Protein AF-A0A2N3G2C2-F1 (afdb_monomer)

Organism: NCBI:txid2013648

Foldseek 3Di:
DVVVVVVLLVLLVVLLVLLLLCLAPDDPDPSSVCSVPDDPHDPLSVQLVVCFQQVHDNQVSCVVVVNCVSPNSVSVCCRNVVNVPHHDPVNDDDDDPPDDDDPVVVVVVVVVVVVVVDDDPVVVVVVVVD

Sequence (130 aa):
SFNEGIARDFDGVRDYIVCHYRMNRRTDTEYWRANASHDQLSDSLKAILTCWFTGQNLEQELARQNIADIYPAMSWHCLLAGYGQFPDVAKLRAPELGIGKADMAAIDDFRSRCALNFRDHAKVLSEMAA

pLDDT: mean 94.35, std 5.15, range [74.75, 98.56]

Secondary structure (DSSP, 8-state):
-HHHHHHHHHHHHHHHHHHHHHT----SSHHHHHHHT-----HHHHHHHHHHHTT--HHHHHHHTT-TTTS-HHHHHHHHHHTT----GGGPPPPPTT-PPP-HHHHHHHHHHHHTTS--HHHHHHHHT-

Mean predicted aligned error: 4.47 Å

Radius of gyration: 19.3 Å; Cα contacts (8 Å, |Δi|>4): 77; chains: 1; bounding box: 54×42×46 Å

Structure (mmCIF, N/CA/C/O backbone):
data_AF-A0A2N3G2C2-F1
#
_entry.id   AF-A0A2N3G2C2-F1
#
loop_
_atom_site.group_PDB
_atom_site.id
_atom_site.type_symbol
_atom_site.label_atom_id
_atom_site.label_alt_id
_atom_site.label_comp_id
_atom_site.label_asym_id
_atom_site.label_entity_id
_atom_site.label_seq_id
_atom_site.pdbx_PDB_ins_code
_atom_site.Cartn_x
_atom_site.Cartn_y
_atom_site.Cartn_z
_atom_site.occupancy
_atom_site.B_iso_or_equiv
_atom_site.auth_seq_id
_atom_site.auth_comp_id
_atom_site.auth_asym_id
_atom_site.auth_atom_id
_atom_site.pdbx_PDB_model_num
ATOM 1 N N . SER A 1 1 ? 6.235 20.467 16.297 1.00 91.62 1 SER A N 1
ATOM 2 C CA . SER A 1 1 ? 7.679 20.798 16.352 1.00 91.62 1 SER A CA 1
ATOM 3 C C . SER A 1 1 ? 8.441 19.987 15.299 1.00 91.62 1 SER A C 1
ATOM 5 O O . SER A 1 1 ? 7.828 19.141 14.659 1.00 91.62 1 SER A O 1
ATOM 7 N N . PHE A 1 2 ? 9.746 20.223 15.083 1.00 95.00 2 PHE A N 1
ATOM 8 C CA . PHE A 1 2 ? 10.545 19.441 14.116 1.00 95.00 2 PHE A CA 1
ATOM 9 C C . PHE A 1 2 ? 10.553 17.937 14.446 1.00 95.00 2 PHE A C 1
ATOM 11 O O . PHE A 1 2 ? 10.248 17.118 13.585 1.00 95.00 2 PHE A O 1
ATOM 18 N N . ASN A 1 3 ? 10.822 17.581 15.708 1.00 96.88 3 ASN A N 1
ATOM 19 C CA . ASN A 1 3 ? 10.889 16.180 16.139 1.00 96.88 3 ASN A CA 1
ATOM 20 C C . ASN A 1 3 ? 9.552 15.448 15.976 1.00 96.88 3 ASN A C 1
ATOM 22 O O . ASN A 1 3 ? 9.543 14.291 15.577 1.00 96.88 3 ASN A O 1
ATOM 26 N N . GLU A 1 4 ? 8.431 16.119 16.252 1.00 95.56 4 GLU A N 1
ATOM 27 C CA . GLU A 1 4 ? 7.094 15.548 16.027 1.00 95.56 4 GLU A CA 1
ATOM 28 C C . GLU A 1 4 ? 6.838 15.255 14.546 1.00 95.56 4 GLU A C 1
ATOM 30 O O . GLU A 1 4 ? 6.278 14.212 14.226 1.00 95.56 4 GLU A O 1
ATOM 35 N N . GLY A 1 5 ? 7.273 16.147 13.647 1.00 94.31 5 GLY A N 1
ATOM 36 C CA . GLY A 1 5 ? 7.157 15.933 12.203 1.00 94.31 5 GLY A CA 1
ATOM 37 C C . GLY A 1 5 ? 7.945 14.706 11.749 1.00 94.31 5 GLY A C 1
ATOM 38 O O . GLY A 1 5 ? 7.384 13.817 11.119 1.00 94.31 5 GLY A O 1
ATOM 39 N N . ILE A 1 6 ? 9.212 14.606 12.163 1.00 96.19 6 ILE A N 1
ATOM 40 C CA . ILE A 1 6 ? 10.056 13.445 11.849 1.00 96.19 6 ILE A CA 1
ATOM 41 C C . ILE A 1 6 ? 9.468 12.152 12.426 1.00 96.19 6 ILE A C 1
ATOM 43 O O . ILE A 1 6 ? 9.408 11.145 11.725 1.00 96.19 6 ILE A O 1
ATOM 47 N N . ALA A 1 7 ? 9.012 12.164 13.682 1.00 96.69 7 ALA A N 1
ATOM 48 C CA . ALA A 1 7 ? 8.404 10.989 14.304 1.00 96.69 7 ALA A CA 1
ATOM 49 C C . ALA A 1 7 ? 7.161 10.520 13.533 1.00 96.69 7 ALA A C 1
ATOM 51 O O . ALA A 1 7 ? 7.045 9.335 13.224 1.00 96.69 7 ALA A O 1
ATOM 52 N N . ARG A 1 8 ? 6.287 11.457 13.144 1.00 95.75 8 ARG A N 1
ATOM 53 C CA . ARG A 1 8 ? 5.106 11.181 12.318 1.00 95.75 8 ARG A CA 1
ATOM 54 C C . ARG A 1 8 ? 5.483 10.543 10.979 1.00 95.75 8 ARG A C 1
ATOM 56 O O . ARG A 1 8 ? 4.850 9.568 10.581 1.00 95.75 8 ARG A O 1
ATOM 63 N N . ASP A 1 9 ? 6.508 11.060 10.303 1.00 96.00 9 ASP A N 1
ATOM 64 C CA . ASP A 1 9 ? 6.956 10.531 9.008 1.00 96.00 9 ASP A CA 1
ATOM 65 C C . ASP A 1 9 ? 7.469 9.094 9.144 1.00 96.00 9 ASP A C 1
ATOM 67 O O . ASP A 1 9 ? 7.082 8.211 8.374 1.00 96.00 9 ASP A O 1
ATOM 71 N N . PHE A 1 10 ? 8.287 8.834 10.168 1.00 97.88 10 PHE A N 1
ATOM 72 C CA . PHE A 1 10 ? 8.772 7.488 10.474 1.00 97.88 10 PHE A CA 1
ATOM 73 C C . PHE A 1 10 ? 7.634 6.522 10.805 1.00 97.88 10 PHE A C 1
ATOM 75 O O . PHE A 1 10 ? 7.637 5.391 10.313 1.00 97.88 10 PHE A O 1
ATOM 82 N N . ASP A 1 11 ? 6.659 6.954 11.604 1.00 97.69 11 ASP A N 1
ATOM 83 C CA . ASP A 1 11 ? 5.492 6.144 11.946 1.00 97.69 11 ASP A CA 1
ATOM 84 C C . ASP A 1 11 ? 4.656 5.813 10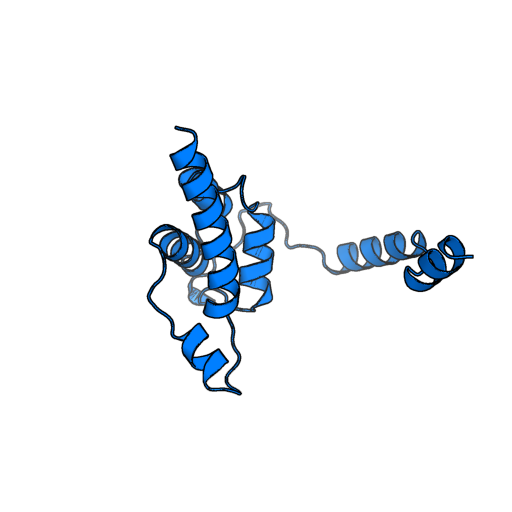.703 1.00 97.69 11 ASP A C 1
ATOM 86 O O . ASP A 1 11 ? 4.296 4.652 10.506 1.00 97.69 11 ASP A O 1
ATOM 90 N N . GLY A 1 12 ? 4.421 6.785 9.816 1.00 97.19 12 GLY A N 1
ATOM 91 C CA . GLY A 1 12 ? 3.699 6.554 8.563 1.00 97.19 12 GLY A CA 1
ATOM 92 C C . GLY A 1 12 ? 4.429 5.594 7.619 1.00 97.19 12 GLY A C 1
ATOM 93 O O . GLY A 1 12 ? 3.803 4.701 7.041 1.00 97.19 12 GLY A O 1
ATOM 94 N N . VAL A 1 13 ? 5.758 5.710 7.505 1.00 98.38 13 VAL A N 1
ATOM 95 C CA . VAL A 1 13 ? 6.576 4.768 6.720 1.00 98.38 13 VAL A CA 1
ATOM 96 C C . VAL A 1 13 ? 6.537 3.365 7.316 1.00 98.38 13 VAL A C 1
ATOM 98 O O . VAL A 1 13 ? 6.325 2.392 6.585 1.00 98.38 13 VAL A O 1
ATOM 101 N N . ARG A 1 14 ? 6.693 3.243 8.639 1.00 98.19 14 ARG A N 1
ATOM 102 C CA . ARG A 1 14 ? 6.582 1.960 9.342 1.00 98.19 14 ARG A CA 1
ATOM 103 C C . ARG A 1 14 ? 5.228 1.320 9.070 1.00 98.19 14 ARG A C 1
ATOM 105 O O . ARG A 1 14 ? 5.186 0.150 8.702 1.00 98.19 14 ARG A O 1
ATOM 112 N N . ASP A 1 15 ? 4.142 2.062 9.241 1.00 98.38 15 ASP A N 1
ATOM 113 C CA . ASP A 1 15 ? 2.788 1.529 9.121 1.00 98.38 15 ASP A CA 1
ATOM 114 C C . ASP A 1 15 ? 2.489 1.071 7.689 1.00 98.38 15 ASP A C 1
ATOM 116 O O . ASP A 1 15 ? 1.907 0.002 7.493 1.00 98.38 15 ASP A O 1
ATOM 120 N N . TYR A 1 16 ? 2.974 1.805 6.682 1.00 98.19 16 TYR A N 1
ATOM 121 C CA . TYR A 1 16 ? 2.884 1.392 5.281 1.00 98.19 16 TYR A CA 1
ATOM 122 C C . TYR A 1 16 ? 3.635 0.077 5.020 1.00 98.19 16 TYR A C 1
ATOM 124 O O . TYR A 1 16 ? 3.089 -0.841 4.401 1.00 98.19 16 TYR A O 1
ATOM 132 N N . ILE A 1 17 ? 4.860 -0.071 5.540 1.00 98.06 17 ILE A N 1
ATOM 133 C CA . ILE A 1 17 ? 5.650 -1.310 5.419 1.00 98.06 17 ILE A CA 1
ATOM 134 C C . ILE A 1 17 ? 4.968 -2.465 6.157 1.00 98.06 17 ILE A C 1
ATOM 136 O O . ILE A 1 17 ? 4.762 -3.528 5.574 1.00 98.06 17 ILE A O 1
ATOM 140 N N . VAL A 1 18 ? 4.578 -2.268 7.418 1.00 98.12 18 VAL A N 1
ATOM 141 C CA . VAL A 1 18 ? 3.908 -3.291 8.236 1.00 98.12 18 VAL A CA 1
ATOM 142 C C . VAL A 1 18 ? 2.624 -3.760 7.562 1.00 98.12 18 VAL A C 1
ATOM 144 O O . VAL A 1 18 ? 2.355 -4.959 7.550 1.00 98.12 18 VAL A O 1
ATOM 147 N N . CYS A 1 19 ? 1.869 -2.859 6.929 1.00 97.75 19 CYS A N 1
ATOM 148 C CA . CYS A 1 19 ? 0.659 -3.217 6.198 1.00 97.75 19 CYS A CA 1
ATOM 149 C C . CYS A 1 19 ? 0.929 -4.231 5.068 1.00 97.75 19 CYS A C 1
ATOM 151 O O . CYS A 1 19 ? 0.161 -5.179 4.921 1.00 97.75 19 CYS A O 1
ATOM 153 N N . HIS A 1 20 ? 2.049 -4.136 4.336 1.00 97.75 20 HIS A N 1
ATOM 154 C CA . HIS A 1 20 ? 2.400 -5.132 3.305 1.00 97.75 20 HIS A CA 1
ATOM 155 C C . HIS A 1 20 ? 2.490 -6.547 3.885 1.00 97.75 20 HIS A C 1
ATOM 157 O O . HIS A 1 20 ? 1.981 -7.509 3.311 1.00 97.75 20 HIS A O 1
ATOM 163 N N . TYR A 1 21 ? 3.110 -6.667 5.055 1.00 97.38 21 TYR A N 1
ATOM 164 C CA . TYR A 1 21 ? 3.231 -7.936 5.758 1.00 97.38 21 TYR A CA 1
ATOM 165 C C . TYR A 1 21 ? 1.907 -8.354 6.388 1.00 97.38 21 TYR A C 1
ATOM 167 O O . TYR A 1 21 ? 1.536 -9.517 6.299 1.00 97.38 21 TYR A O 1
ATOM 175 N N . ARG A 1 22 ? 1.142 -7.429 6.964 1.00 97.12 22 ARG A N 1
ATOM 176 C CA . ARG A 1 22 ? -0.127 -7.756 7.619 1.00 97.12 22 ARG A CA 1
ATOM 177 C C . ARG A 1 22 ? -1.209 -8.223 6.644 1.00 97.12 22 ARG A C 1
ATOM 179 O O . ARG A 1 22 ? -2.044 -9.050 7.013 1.00 97.12 22 ARG A O 1
ATOM 186 N N . MET A 1 23 ? -1.197 -7.698 5.421 1.00 96.00 23 MET A N 1
ATOM 187 C CA . MET A 1 23 ? -2.193 -7.983 4.381 1.00 96.00 23 MET A CA 1
ATOM 188 C C . MET A 1 23 ? -1.835 -9.189 3.511 1.00 96.00 23 MET A C 1
ATOM 190 O O . MET A 1 23 ? -2.635 -9.602 2.668 1.00 96.00 23 MET A O 1
ATOM 194 N N . ASN A 1 24 ? -0.655 -9.777 3.715 1.00 95.62 24 ASN A N 1
ATOM 195 C CA . ASN A 1 24 ? -0.204 -10.923 2.945 1.00 95.62 24 ASN A CA 1
ATOM 196 C C . ASN A 1 24 ? -1.171 -12.123 3.072 1.00 95.62 24 ASN A C 1
ATOM 198 O O . ASN A 1 24 ? -1.835 -12.316 4.090 1.00 95.62 24 ASN A O 1
ATOM 202 N N . ARG A 1 25 ? -1.226 -12.955 2.025 1.00 94.75 25 ARG A N 1
ATOM 203 C CA . ARG A 1 25 ? -2.052 -14.180 1.967 1.00 94.75 25 ARG A CA 1
ATOM 204 C C . ARG A 1 25 ? -1.222 -15.463 1.903 1.00 94.75 25 ARG A C 1
ATOM 206 O O . ARG A 1 25 ? -1.740 -16.528 1.574 1.00 94.75 25 ARG A O 1
ATOM 213 N N . ARG A 1 26 ? 0.080 -15.355 2.153 1.00 96.19 26 ARG A N 1
ATOM 214 C CA . ARG A 1 26 ? 1.027 -16.458 2.056 1.00 96.19 26 ARG A CA 1
ATOM 215 C C . ARG A 1 26 ? 0.912 -17.357 3.280 1.00 96.19 26 ARG A C 1
ATOM 217 O O . ARG A 1 26 ? 0.880 -16.895 4.416 1.00 96.19 26 ARG A O 1
ATOM 224 N N . THR A 1 27 ? 0.874 -18.661 3.039 1.00 96.75 27 THR A N 1
ATOM 225 C CA . THR A 1 27 ? 0.753 -19.685 4.087 1.00 96.75 27 THR A CA 1
ATOM 226 C C . THR A 1 27 ? 1.911 -20.677 4.075 1.00 96.75 27 THR A C 1
ATOM 228 O O . THR A 1 27 ? 1.905 -21.623 4.859 1.00 96.75 27 THR A O 1
ATOM 231 N N . ASP A 1 28 ? 2.912 -20.465 3.221 1.00 98.12 28 ASP A N 1
ATOM 232 C CA . ASP A 1 28 ? 3.984 -21.415 2.918 1.00 98.12 28 ASP A CA 1
ATOM 233 C C . ASP A 1 28 ? 5.049 -21.525 4.018 1.00 98.12 28 ASP A C 1
ATOM 235 O O . ASP A 1 28 ? 5.590 -22.607 4.235 1.00 98.12 28 ASP A O 1
ATOM 239 N N . THR A 1 29 ? 5.311 -20.455 4.772 1.00 98.56 29 THR A N 1
ATOM 240 C CA . THR A 1 29 ? 6.279 -20.472 5.880 1.00 98.56 29 THR A CA 1
ATOM 241 C C . THR A 1 29 ? 5.691 -19.901 7.162 1.00 98.56 29 THR A C 1
ATOM 243 O O . THR A 1 29 ? 4.709 -19.156 7.149 1.00 98.56 29 THR A O 1
ATOM 246 N N . GLU A 1 30 ? 6.310 -20.241 8.292 1.00 98.44 30 GLU A N 1
ATOM 247 C CA . GLU A 1 30 ? 5.960 -19.665 9.592 1.00 98.44 30 GLU A CA 1
ATOM 248 C C . GLU A 1 30 ? 6.110 -18.142 9.600 1.00 98.44 30 GLU A C 1
ATOM 250 O O . GLU A 1 30 ? 5.226 -17.453 10.093 1.00 98.44 30 GLU A O 1
ATOM 255 N N . TYR A 1 31 ? 7.161 -17.619 8.964 1.00 98.12 31 TYR A N 1
ATOM 256 C CA . TYR A 1 31 ? 7.394 -16.182 8.831 1.00 98.12 31 TYR A CA 1
ATOM 257 C C . TYR A 1 31 ? 6.191 -15.439 8.228 1.00 98.12 31 TYR A C 1
ATOM 259 O O . TYR A 1 31 ? 5.749 -14.425 8.768 1.00 98.12 31 TYR A O 1
ATOM 267 N N . TRP A 1 32 ? 5.627 -15.939 7.124 1.00 9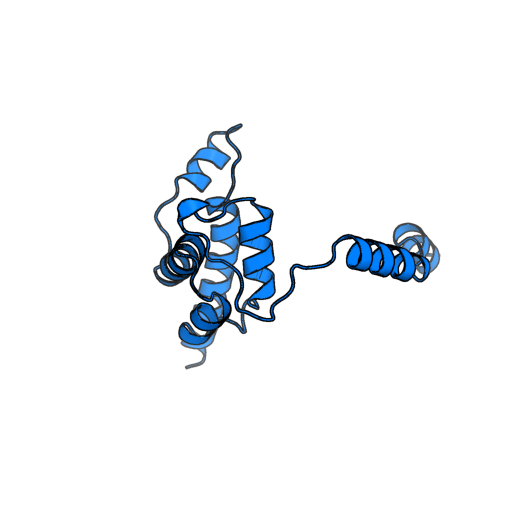8.06 32 TRP A N 1
ATOM 268 C CA . TRP A 1 32 ? 4.489 -15.282 6.472 1.00 98.06 32 TRP A CA 1
ATOM 269 C C . TRP A 1 32 ? 3.204 -15.386 7.286 1.00 98.06 32 TRP A C 1
ATOM 271 O O . TRP A 1 32 ? 2.471 -14.401 7.401 1.00 98.06 32 TRP A O 1
ATOM 281 N N . ARG A 1 33 ? 2.96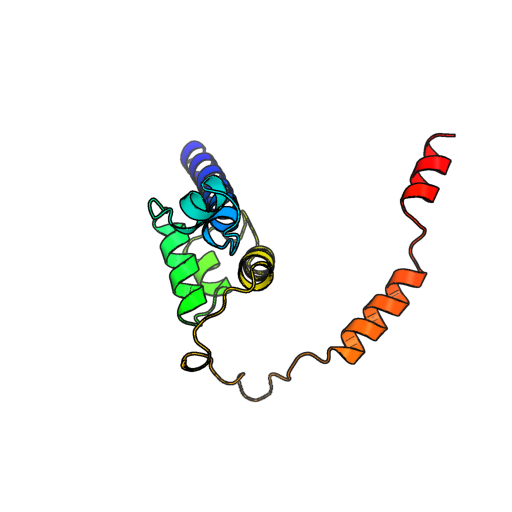9 -16.548 7.907 1.00 97.94 33 ARG A N 1
ATOM 282 C CA . ARG A 1 33 ? 1.814 -16.760 8.786 1.00 97.94 33 ARG A CA 1
ATOM 283 C C . ARG A 1 33 ? 1.873 -15.856 10.016 1.00 97.94 33 ARG A C 1
ATOM 285 O O . ARG A 1 33 ? 0.877 -15.207 10.314 1.00 97.94 33 ARG A O 1
ATOM 292 N N . ALA A 1 34 ? 3.034 -15.753 10.664 1.00 98.12 34 ALA A N 1
ATOM 293 C CA . ALA A 1 34 ? 3.241 -14.896 11.830 1.00 98.12 34 ALA A CA 1
ATOM 294 C C . ALA A 1 34 ? 3.012 -13.412 11.505 1.00 98.12 34 ALA A C 1
ATOM 296 O O . ALA A 1 34 ? 2.362 -12.705 12.269 1.00 98.12 34 ALA A O 1
ATOM 297 N N . ASN A 1 35 ? 3.485 -12.952 10.342 1.00 97.75 35 ASN A N 1
ATOM 298 C CA . ASN A 1 35 ? 3.240 -11.591 9.864 1.00 97.75 35 ASN A CA 1
ATOM 299 C C . ASN A 1 35 ? 1.757 -11.320 9.558 1.00 97.75 35 ASN A C 1
ATOM 301 O O . ASN A 1 35 ? 1.244 -10.253 9.893 1.00 97.75 35 ASN A O 1
ATOM 305 N N . ALA A 1 36 ? 1.051 -12.284 8.954 1.00 96.00 36 ALA A N 1
ATOM 306 C CA . ALA A 1 36 ? -0.379 -12.158 8.670 1.00 96.00 36 ALA A CA 1
ATOM 307 C C . ALA A 1 36 ? -1.229 -12.124 9.954 1.00 96.00 36 ALA A C 1
ATOM 309 O O . ALA A 1 36 ? -2.253 -11.443 9.991 1.00 96.00 36 ALA A O 1
ATOM 310 N N . SER A 1 37 ? -0.806 -12.830 11.008 1.00 95.94 37 SER A N 1
ATOM 311 C CA . SER A 1 37 ? -1.467 -12.852 12.321 1.00 95.94 37 SER A CA 1
ATOM 312 C C . SER A 1 37 ? -0.933 -11.803 13.303 1.00 95.94 37 SER A C 1
ATOM 314 O O . SER A 1 37 ? -1.231 -11.875 14.492 1.00 95.94 37 SER A O 1
ATOM 316 N N . HIS A 1 38 ? -0.087 -10.872 12.858 1.00 92.62 38 HIS A N 1
ATOM 317 C CA . HIS A 1 38 ? 0.502 -9.878 13.744 1.00 92.62 38 HIS A CA 1
ATOM 318 C C . HIS A 1 38 ? -0.522 -8.789 14.103 1.00 92.62 38 HIS A C 1
ATOM 320 O O . HIS A 1 38 ? -0.966 -8.039 13.236 1.00 92.62 38 HIS A O 1
ATOM 326 N N . ASP A 1 39 ? -0.863 -8.671 15.388 1.00 92.19 39 ASP A N 1
ATOM 327 C CA . ASP A 1 39 ? -1.898 -7.736 15.855 1.00 92.19 39 ASP A CA 1
ATOM 328 C C . ASP A 1 39 ? -1.359 -6.511 16.621 1.00 92.19 39 ASP A C 1
ATOM 330 O O . ASP A 1 39 ? -2.139 -5.637 17.007 1.00 92.19 39 ASP A O 1
ATOM 334 N N . GLN A 1 40 ? -0.036 -6.377 16.801 1.00 95.62 40 GLN A N 1
ATOM 335 C CA . GLN A 1 40 ? 0.561 -5.157 17.369 1.00 95.62 40 GLN A CA 1
ATOM 336 C C . GLN A 1 40 ? 0.686 -4.081 16.284 1.00 95.62 40 GLN A C 1
ATOM 338 O O . GLN A 1 40 ? 1.763 -3.755 15.789 1.00 95.62 40 GLN A O 1
ATOM 343 N N . LEU A 1 41 ? -0.467 -3.559 15.879 1.00 97.44 41 LEU A N 1
ATOM 344 C CA . LEU A 1 41 ? -0.584 -2.484 14.903 1.00 97.44 41 LEU A CA 1
ATOM 345 C C . LEU A 1 41 ? -0.735 -1.141 15.625 1.00 97.44 41 LEU A C 1
ATOM 347 O O . LEU A 1 41 ? -1.328 -1.071 16.709 1.00 97.44 41 LEU A O 1
ATOM 351 N N . SER A 1 42 ? -0.245 -0.070 15.003 1.00 98.00 42 SER A N 1
ATOM 352 C CA . SER A 1 42 ? -0.535 1.293 15.450 1.00 98.00 42 SER A CA 1
ATOM 353 C C . SER A 1 42 ? -2.037 1.582 15.343 1.00 98.00 42 SER A C 1
ATOM 355 O O . SER A 1 42 ? -2.761 0.960 14.557 1.00 98.00 42 SER A O 1
ATOM 357 N N . ASP A 1 43 ? -2.526 2.556 16.105 1.00 98.12 43 ASP A N 1
ATOM 358 C CA . ASP A 1 43 ? -3.936 2.949 16.012 1.00 98.12 43 ASP A CA 1
ATOM 359 C C . ASP A 1 43 ? -4.259 3.626 14.672 1.00 98.12 43 ASP A C 1
ATOM 361 O O . ASP A 1 43 ? -5.357 3.447 14.143 1.00 98.12 43 ASP A O 1
ATOM 365 N N . SER A 1 44 ? -3.277 4.311 14.074 1.00 98.06 44 SER A N 1
ATOM 366 C CA . SER A 1 44 ? -3.358 4.845 12.708 1.00 98.06 44 SER A CA 1
ATOM 367 C C . SER A 1 44 ? -3.625 3.731 11.691 1.00 98.06 44 SER A C 1
ATOM 369 O O . SER A 1 44 ? -4.621 3.781 10.961 1.00 98.06 44 SER A O 1
ATOM 371 N N . LEU A 1 45 ? -2.808 2.671 11.696 1.00 98.12 45 LEU A N 1
ATOM 372 C CA . LEU A 1 45 ? -2.956 1.550 10.772 1.00 98.12 45 LEU A CA 1
ATOM 373 C C . LEU A 1 45 ? -4.256 0.776 11.016 1.00 98.12 45 LEU A C 1
ATOM 375 O O . LEU A 1 45 ? -4.943 0.417 10.060 1.00 98.12 45 LEU A O 1
ATOM 379 N N . LYS A 1 46 ? -4.651 0.559 12.278 1.00 98.19 46 LYS A N 1
ATOM 380 C CA . LYS A 1 46 ? -5.956 -0.049 12.599 1.00 98.19 46 LYS A CA 1
ATOM 381 C C . LYS A 1 46 ? -7.112 0.761 12.014 1.00 98.19 46 LYS A C 1
ATOM 383 O O . LYS A 1 46 ? -8.049 0.167 11.479 1.00 98.19 46 LYS A O 1
ATOM 388 N N . ALA A 1 47 ? -7.057 2.090 12.094 1.00 98.31 47 ALA A N 1
ATOM 389 C CA . ALA A 1 47 ? -8.087 2.963 11.539 1.00 98.31 47 ALA A CA 1
ATOM 390 C C . ALA A 1 47 ? -8.126 2.904 10.002 1.00 98.31 47 ALA A C 1
ATOM 392 O O . ALA A 1 47 ? -9.209 2.769 9.436 1.00 98.31 47 ALA A O 1
ATOM 393 N N . ILE A 1 48 ? -6.966 2.877 9.332 1.00 97.81 48 ILE A N 1
ATOM 394 C CA . ILE A 1 48 ? -6.865 2.684 7.872 1.00 97.81 48 ILE A CA 1
ATOM 395 C C . ILE A 1 48 ? -7.490 1.349 7.448 1.00 97.81 48 ILE A C 1
ATOM 397 O O . ILE A 1 48 ? -8.328 1.306 6.546 1.00 97.81 48 ILE A O 1
ATOM 401 N N . LEU A 1 49 ? -7.122 0.253 8.119 1.00 96.62 49 LEU A N 1
ATOM 402 C CA . LEU A 1 49 ? -7.662 -1.076 7.825 1.00 96.62 49 LEU A CA 1
ATOM 403 C C . LEU A 1 49 ? -9.168 -1.141 8.097 1.00 96.62 49 LEU A C 1
ATOM 405 O O . LEU A 1 49 ? -9.915 -1.716 7.309 1.00 96.62 49 LEU A O 1
ATOM 409 N N . THR A 1 50 ? -9.631 -0.516 9.180 1.00 96.12 50 THR A N 1
ATOM 410 C CA . THR A 1 50 ? -11.062 -0.426 9.500 1.00 96.12 50 THR A CA 1
ATOM 411 C C . THR A 1 50 ? -11.815 0.337 8.416 1.00 96.12 50 THR A C 1
ATOM 413 O O . THR A 1 50 ? -12.830 -0.156 7.926 1.00 96.12 50 THR A O 1
ATOM 416 N N . CYS A 1 51 ? -11.305 1.497 7.996 1.00 95.75 51 CYS A N 1
ATOM 417 C CA . CYS A 1 51 ? -11.864 2.294 6.907 1.00 95.75 51 CYS A CA 1
ATOM 418 C C . CYS A 1 51 ? -12.005 1.452 5.629 1.00 95.75 51 CYS A C 1
ATOM 420 O O . CYS A 1 51 ? -13.099 1.350 5.070 1.00 95.75 51 CYS A O 1
ATOM 422 N N . TRP A 1 52 ? -10.934 0.752 5.240 1.00 95.31 52 TRP A N 1
ATOM 423 C CA . TRP A 1 52 ? -10.933 -0.137 4.081 1.00 95.31 52 TRP A CA 1
ATOM 424 C C . TRP A 1 52 ? -11.986 -1.242 4.191 1.00 95.31 52 TRP A C 1
ATOM 426 O O . TRP A 1 52 ? -12.874 -1.330 3.347 1.00 95.31 52 TRP A O 1
ATOM 436 N N . PHE A 1 53 ? -11.944 -2.053 5.254 1.00 93.62 53 PHE A N 1
ATOM 437 C CA . PHE A 1 53 ? -12.818 -3.222 5.417 1.00 93.62 53 PHE A CA 1
ATOM 438 C C . PHE A 1 53 ? -14.287 -2.880 5.707 1.00 93.62 53 PHE A C 1
ATOM 440 O O . PHE A 1 53 ? -15.155 -3.752 5.603 1.00 93.62 53 PHE A O 1
ATOM 447 N N . THR A 1 54 ? -14.585 -1.625 6.049 1.00 92.06 54 THR A N 1
ATOM 448 C CA . THR A 1 54 ? -15.957 -1.112 6.201 1.00 92.06 54 THR A CA 1
ATOM 449 C C . THR A 1 54 ? -16.457 -0.345 4.974 1.00 92.06 54 THR A C 1
ATOM 451 O O . THR A 1 54 ? -17.598 0.118 4.976 1.00 92.06 54 THR A O 1
ATOM 454 N N . GLY A 1 55 ? -15.649 -0.252 3.910 1.00 90.06 55 GLY A N 1
ATOM 455 C CA . GLY A 1 55 ? -16.018 0.420 2.662 1.00 90.06 55 GLY A CA 1
ATOM 456 C C . GLY A 1 55 ? -16.183 1.934 2.815 1.00 90.06 55 GLY A C 1
ATOM 457 O O . GLY A 1 55 ? -17.004 2.535 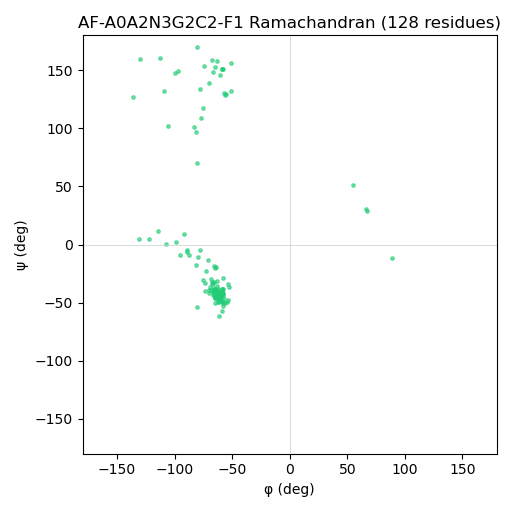2.120 1.00 90.06 55 GLY A O 1
ATOM 458 N N . GLN A 1 56 ? -15.467 2.543 3.762 1.00 91.44 56 GLN A N 1
ATOM 459 C CA . GLN A 1 56 ? -15.424 3.992 3.942 1.00 91.44 56 GLN A CA 1
ATOM 460 C C . GLN A 1 56 ? -14.445 4.645 2.951 1.00 91.44 56 GLN A C 1
ATOM 462 O O . GLN A 1 56 ? -13.691 3.972 2.248 1.00 91.44 56 GLN A O 1
ATOM 467 N N . ASN A 1 57 ? -14.471 5.978 2.873 1.00 92.94 57 ASN A N 1
ATOM 468 C CA . ASN A 1 57 ? -13.598 6.729 1.979 1.00 92.94 57 ASN A CA 1
ATOM 469 C C . ASN A 1 57 ? -12.171 6.807 2.553 1.00 92.94 57 ASN A C 1
ATOM 471 O O . ASN A 1 57 ? -11.913 7.524 3.521 1.00 92.94 57 ASN A O 1
ATOM 475 N N . LEU A 1 58 ? -11.246 6.087 1.917 1.00 95.12 58 LEU A N 1
ATOM 476 C CA . LEU A 1 58 ? -9.852 6.006 2.348 1.00 95.12 58 LEU A CA 1
ATOM 477 C C . LEU A 1 58 ? -9.093 7.332 2.192 1.00 95.12 58 LEU A C 1
ATOM 479 O O . LEU A 1 58 ? -8.252 7.654 3.023 1.00 95.12 58 LEU A O 1
AT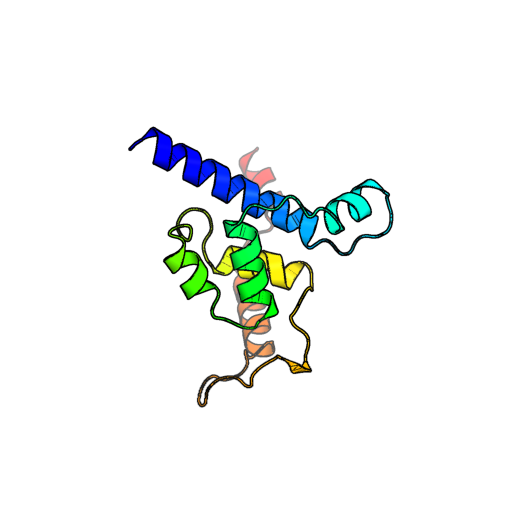OM 483 N N . GLU A 1 59 ? -9.397 8.125 1.164 1.00 96.38 59 GLU A N 1
ATOM 484 C CA . GLU A 1 59 ? -8.779 9.443 0.971 1.00 96.38 59 GLU A CA 1
ATOM 485 C C . GLU A 1 59 ? -9.152 10.400 2.110 1.00 96.38 59 GLU A C 1
ATOM 487 O O . GLU A 1 59 ? -8.282 11.061 2.678 1.00 96.38 59 GLU A O 1
ATOM 492 N N . GLN A 1 60 ? -10.427 10.400 2.511 1.00 97.31 60 GLN A N 1
ATOM 493 C CA . GLN A 1 60 ? -10.897 11.169 3.664 1.00 97.31 60 GLN A CA 1
ATOM 494 C C . GLN A 1 60 ? -10.237 10.707 4.965 1.00 97.31 60 GLN A C 1
ATOM 496 O O . GLN A 1 60 ? -9.876 11.547 5.786 1.00 97.31 60 GLN A O 1
ATOM 501 N N . GLU A 1 61 ? -10.044 9.401 5.156 1.00 98.12 61 GLU A N 1
ATOM 502 C CA . GLU A 1 61 ? -9.399 8.878 6.363 1.00 98.12 61 GLU A CA 1
ATOM 503 C C . GLU A 1 61 ? -7.918 9.272 6.451 1.00 98.12 61 GLU A C 1
ATOM 505 O O . GLU A 1 61 ? -7.461 9.726 7.500 1.00 98.12 61 GLU A O 1
ATOM 510 N N . LEU A 1 62 ? -7.169 9.180 5.350 1.00 97.75 62 LEU A N 1
ATOM 511 C CA . LEU A 1 62 ? -5.761 9.597 5.312 1.00 97.75 62 LEU A CA 1
ATOM 512 C C . LEU A 1 62 ? -5.604 11.111 5.517 1.00 97.75 62 LEU A C 1
ATOM 514 O O . LEU A 1 62 ? -4.677 11.549 6.204 1.00 97.75 62 LEU A O 1
ATOM 518 N N . ALA A 1 63 ? -6.521 11.908 4.961 1.00 97.12 63 ALA A N 1
ATOM 519 C CA . ALA A 1 63 ? -6.570 13.350 5.189 1.00 97.12 63 ALA A CA 1
ATOM 520 C C . ALA A 1 63 ? -6.909 13.679 6.652 1.00 97.12 63 ALA A C 1
ATOM 522 O O . ALA A 1 63 ? -6.246 14.517 7.261 1.00 97.12 63 ALA A O 1
ATOM 523 N N . ARG A 1 64 ? -7.881 12.976 7.252 1.00 97.94 64 ARG A N 1
ATOM 524 C CA . ARG A 1 64 ? -8.262 13.124 8.668 1.00 97.94 64 ARG A CA 1
ATOM 525 C C . ARG A 1 64 ? -7.090 12.844 9.607 1.00 97.94 64 ARG A C 1
ATOM 527 O O . ARG A 1 64 ? -6.952 13.509 10.629 1.00 97.94 64 ARG A O 1
ATOM 534 N N . GLN A 1 65 ? -6.262 11.859 9.270 1.00 97.19 65 GLN A N 1
ATOM 535 C CA . GLN A 1 65 ? -5.059 11.515 10.025 1.00 97.19 65 GLN A CA 1
ATOM 536 C C . GLN A 1 65 ? -3.864 12.440 9.738 1.00 97.19 65 GLN A C 1
ATOM 538 O O . GLN A 1 65 ? -2.880 12.389 10.470 1.00 97.19 65 GLN A O 1
ATOM 543 N N . ASN A 1 66 ? -3.945 13.292 8.710 1.00 95.62 66 ASN A N 1
ATOM 544 C CA . ASN A 1 66 ? -2.848 14.134 8.235 1.00 95.62 66 ASN A CA 1
ATOM 545 C C . ASN A 1 66 ? -1.579 13.321 7.903 1.00 95.62 66 ASN A C 1
ATOM 547 O O . ASN A 1 66 ? -0.494 13.615 8.404 1.00 95.62 66 ASN A O 1
ATOM 551 N N . ILE A 1 67 ? -1.737 12.263 7.098 1.00 96.25 67 ILE A N 1
ATOM 552 C CA . ILE A 1 67 ? -0.637 11.373 6.655 1.00 96.25 67 ILE A CA 1
ATOM 553 C C . ILE A 1 67 ? -0.620 11.123 5.139 1.00 96.25 67 ILE A C 1
ATOM 555 O O . ILE A 1 67 ? 0.178 10.327 4.643 1.00 96.25 67 ILE A O 1
ATOM 559 N N . ALA A 1 68 ? -1.506 11.785 4.389 1.00 94.94 68 ALA A N 1
ATOM 560 C CA . ALA A 1 68 ? -1.611 11.631 2.936 1.00 94.94 68 ALA A CA 1
ATOM 561 C C . ALA A 1 68 ? -0.368 12.140 2.175 1.00 94.94 68 ALA A C 1
ATOM 563 O O . ALA A 1 68 ? -0.154 11.767 1.024 1.00 94.94 68 ALA A O 1
ATOM 564 N N . ASP A 1 69 ? 0.451 12.975 2.811 1.00 94.50 69 ASP A N 1
ATOM 565 C CA . ASP A 1 69 ? 1.721 13.492 2.298 1.00 94.50 69 ASP A CA 1
ATOM 566 C C . ASP A 1 69 ? 2.893 12.507 2.463 1.00 94.50 69 ASP A C 1
ATOM 568 O O . ASP A 1 69 ? 3.895 12.646 1.766 1.00 94.50 69 ASP A O 1
ATOM 572 N N . ILE A 1 70 ? 2.761 11.492 3.327 1.00 96.56 70 ILE A N 1
ATOM 573 C CA . ILE A 1 70 ? 3.765 10.427 3.487 1.00 96.56 70 ILE A CA 1
ATOM 574 C C . ILE A 1 70 ? 3.593 9.386 2.374 1.00 96.56 70 ILE A C 1
ATOM 576 O O . ILE A 1 70 ? 4.526 9.095 1.627 1.00 96.56 70 ILE A O 1
ATOM 580 N N . TYR A 1 71 ? 2.371 8.861 2.232 1.00 97.25 71 TYR A N 1
ATOM 581 C CA . TYR A 1 71 ? 1.959 8.055 1.084 1.00 97.25 71 TYR A CA 1
ATOM 582 C C . TYR A 1 71 ? 0.569 8.491 0.615 1.00 97.25 71 TYR A C 1
ATOM 584 O O . TYR A 1 71 ? -0.373 8.482 1.415 1.00 97.25 71 TYR A O 1
ATOM 592 N N . PRO A 1 72 ? 0.401 8.806 -0.682 1.00 96.25 72 PRO A N 1
ATOM 593 C CA . PRO A 1 72 ? -0.882 9.245 -1.205 1.00 96.25 72 PRO A CA 1
ATOM 594 C C . PRO A 1 72 ? -1.910 8.111 -1.166 1.00 96.25 72 PRO A C 1
ATOM 596 O O . PRO A 1 72 ? -1.566 6.925 -1.179 1.00 96.25 72 PRO A O 1
ATOM 599 N N . ALA A 1 73 ? -3.195 8.472 -1.201 1.00 96.12 73 ALA A N 1
ATOM 600 C CA . ALA A 1 73 ? -4.295 7.509 -1.166 1.00 96.12 73 ALA A CA 1
ATOM 601 C C . ALA A 1 73 ? -4.173 6.419 -2.241 1.00 96.12 73 ALA A C 1
ATOM 603 O O . ALA A 1 73 ? -4.468 5.256 -1.973 1.00 96.12 73 ALA A O 1
ATOM 604 N N . MET A 1 74 ? -3.689 6.762 -3.439 1.00 96.38 74 MET A N 1
ATOM 605 C CA . MET A 1 74 ? -3.470 5.795 -4.519 1.00 96.38 74 MET A CA 1
ATOM 606 C C . MET A 1 74 ? -2.498 4.674 -4.120 1.00 96.38 74 MET A C 1
ATOM 608 O O . MET A 1 74 ? -2.761 3.514 -4.421 1.00 96.38 74 MET A O 1
ATOM 612 N N . SER A 1 75 ? -1.425 4.985 -3.389 1.00 97.31 75 SER A N 1
ATOM 613 C CA . SER A 1 75 ? -0.459 3.986 -2.915 1.00 97.31 75 SER A CA 1
ATOM 614 C C . SER A 1 75 ? -1.106 2.990 -1.952 1.00 97.31 75 SER A C 1
ATOM 616 O O . SER A 1 75 ? -0.914 1.782 -2.085 1.00 97.31 75 SER A O 1
ATOM 618 N N . TRP A 1 76 ? -1.949 3.473 -1.035 1.00 97.56 76 TRP A N 1
ATOM 619 C CA . TRP A 1 76 ? -2.708 2.607 -0.132 1.00 97.56 76 TRP A CA 1
ATOM 620 C C . TRP A 1 76 ? -3.740 1.742 -0.864 1.00 97.56 76 TRP A C 1
ATOM 622 O O . TRP A 1 76 ? -3.863 0.561 -0.545 1.00 97.56 76 TRP A O 1
ATOM 632 N N . HIS A 1 77 ? -4.430 2.280 -1.879 1.00 95.81 77 HIS A N 1
ATOM 633 C CA . HIS A 1 77 ? -5.315 1.477 -2.732 1.00 95.81 77 HIS A CA 1
ATOM 634 C C . HIS A 1 77 ? -4.535 0.373 -3.454 1.00 95.81 77 HIS A C 1
ATOM 636 O O . HIS A 1 77 ? -4.958 -0.780 -3.420 1.00 95.81 77 HIS A O 1
ATOM 642 N N . CYS A 1 78 ? -3.381 0.693 -4.054 1.00 96.56 78 CYS A N 1
ATOM 643 C CA . CYS A 1 78 ? -2.514 -0.288 -4.709 1.00 96.56 78 CYS A CA 1
ATOM 644 C C . CYS A 1 78 ? -2.053 -1.388 -3.747 1.00 96.56 78 CYS A C 1
ATOM 646 O O . CYS A 1 78 ? -2.077 -2.558 -4.117 1.00 96.56 78 CYS A O 1
ATOM 648 N N . LEU A 1 79 ? -1.672 -1.037 -2.515 1.00 97.00 79 LEU A N 1
ATOM 649 C CA . LEU A 1 79 ? -1.300 -2.002 -1.480 1.00 97.00 79 LEU A CA 1
ATOM 650 C C . LEU A 1 79 ? -2.486 -2.918 -1.152 1.00 97.00 79 LEU A C 1
ATOM 652 O O . LEU A 1 79 ? -2.410 -4.130 -1.344 1.00 97.00 79 LEU A O 1
ATOM 656 N N . LEU A 1 80 ? -3.594 -2.349 -0.675 1.00 96.06 80 LEU A N 1
ATOM 657 C CA . LEU A 1 80 ? -4.719 -3.117 -0.134 1.00 96.06 80 LEU A CA 1
ATOM 658 C C . LEU A 1 80 ? -5.396 -3.975 -1.214 1.00 96.06 80 LEU A C 1
ATOM 660 O O . LEU A 1 80 ? -5.616 -5.173 -1.012 1.00 96.06 80 LEU A O 1
ATOM 664 N N . ALA A 1 81 ? -5.655 -3.389 -2.387 1.00 94.88 81 ALA A N 1
ATOM 665 C CA . ALA A 1 81 ? -6.213 -4.105 -3.528 1.00 94.88 81 ALA A CA 1
ATOM 666 C C . ALA A 1 81 ? -5.211 -5.100 -4.133 1.00 94.88 81 ALA A C 1
ATOM 668 O O . ALA A 1 81 ? -5.608 -6.192 -4.539 1.00 94.88 81 ALA A O 1
ATOM 669 N N . GLY A 1 82 ? -3.918 -4.760 -4.162 1.00 95.69 82 GLY A N 1
ATOM 670 C CA . GLY A 1 82 ? -2.860 -5.597 -4.736 1.00 95.69 82 GLY A CA 1
ATOM 671 C C . GLY A 1 82 ? -2.642 -6.909 -3.984 1.00 95.69 82 GLY A C 1
ATOM 672 O O . GLY A 1 82 ? -2.365 -7.932 -4.606 1.00 95.69 82 GLY A O 1
ATOM 673 N N . TYR A 1 83 ? -2.855 -6.923 -2.665 1.00 94.75 83 TYR A N 1
ATOM 674 C CA . TYR A 1 83 ? -2.873 -8.162 -1.876 1.00 94.75 83 TYR A CA 1
ATOM 675 C C . TYR A 1 83 ? -4.182 -8.960 -2.006 1.00 94.75 83 TYR A C 1
ATOM 677 O O . TYR A 1 83 ? -4.292 -10.072 -1.480 1.00 94.75 83 TYR A O 1
ATOM 685 N N . GLY A 1 84 ? -5.180 -8.426 -2.717 1.00 90.94 84 GLY A N 1
ATOM 686 C CA . GLY A 1 84 ? -6.452 -9.096 -2.972 1.00 90.94 84 GLY A CA 1
ATOM 687 C C . GLY A 1 84 ? -7.292 -9.298 -1.713 1.00 90.94 84 GLY A C 1
ATOM 688 O O . GLY A 1 84 ? -8.004 -10.300 -1.616 1.00 90.94 84 GLY A O 1
ATOM 689 N 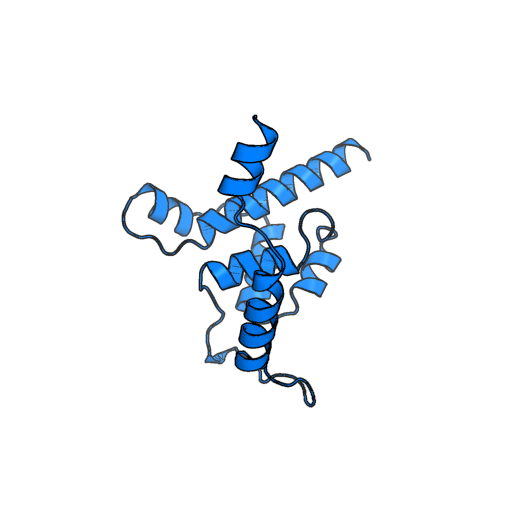N . GLN A 1 85 ? -7.164 -8.394 -0.741 1.00 85.81 85 GLN A N 1
ATOM 690 C CA . GLN A 1 85 ? -7.928 -8.400 0.502 1.00 85.81 85 GLN A CA 1
ATOM 691 C C . GLN A 1 85 ? -8.975 -7.293 0.438 1.00 85.81 85 GLN A C 1
ATOM 693 O O . GLN A 1 85 ? -8.664 -6.118 0.615 1.00 85.81 85 GLN A O 1
ATOM 698 N N . PHE A 1 86 ? -10.220 -7.668 0.177 1.00 90.94 86 PHE A N 1
ATOM 699 C CA . PHE A 1 86 ? -11.340 -6.740 0.051 1.00 90.94 86 PHE A CA 1
ATOM 700 C C . PHE A 1 86 ? -12.341 -6.937 1.195 1.00 90.94 86 PHE A C 1
ATOM 702 O O . PHE A 1 86 ? -12.344 -7.998 1.828 1.00 90.94 86 PHE A O 1
ATOM 709 N N . PRO A 1 87 ? -13.201 -5.938 1.469 1.00 87.00 87 PRO A N 1
ATOM 710 C CA . PRO A 1 87 ? -14.382 -6.141 2.297 1.00 87.00 87 PRO A CA 1
ATOM 711 C C . PRO A 1 87 ? -15.206 -7.334 1.817 1.00 87.00 87 PRO A C 1
ATOM 713 O O . PRO A 1 87 ? -15.186 -7.692 0.638 1.00 87.00 87 PRO A O 1
ATOM 716 N N . ASP A 1 88 ? -15.990 -7.898 2.733 1.00 85.62 88 ASP A N 1
ATOM 717 C CA . ASP A 1 88 ? -17.043 -8.844 2.372 1.00 85.62 88 ASP A CA 1
ATOM 718 C C . ASP A 1 88 ? -17.919 -8.242 1.261 1.00 85.62 88 ASP A C 1
ATOM 720 O O . ASP A 1 88 ? -18.353 -7.091 1.361 1.00 85.62 88 ASP A O 1
ATOM 724 N N . VAL A 1 89 ? -18.185 -9.027 0.215 1.00 85.38 89 VAL A N 1
ATOM 725 C CA . VAL A 1 89 ? -19.019 -8.630 -0.925 1.00 85.38 89 VAL A CA 1
ATOM 726 C C . VAL A 1 89 ? -20.389 -8.130 -0.459 1.00 85.38 89 VAL A C 1
ATOM 728 O O . VAL A 1 89 ? -20.913 -7.179 -1.032 1.00 85.38 89 VAL A O 1
ATOM 731 N N . ALA A 1 90 ? -20.934 -8.692 0.624 1.00 86.19 90 ALA A N 1
ATOM 732 C CA . ALA A 1 90 ? -22.200 -8.259 1.213 1.00 86.19 90 ALA A CA 1
ATOM 733 C C . ALA A 1 90 ? -22.161 -6.832 1.796 1.00 86.19 90 ALA A C 1
ATOM 735 O O . ALA A 1 90 ? -23.207 -6.215 1.988 1.00 86.19 90 ALA A O 1
ATOM 736 N N . LYS A 1 91 ? -20.968 -6.299 2.091 1.00 81.81 91 LYS A N 1
ATOM 737 C CA . LYS A 1 91 ? -20.756 -4.934 2.600 1.00 81.81 91 LYS A CA 1
ATOM 738 C C . LYS A 1 91 ? -20.417 -3.934 1.494 1.00 81.81 91 LYS A C 1
ATOM 740 O O . LYS A 1 91 ? -20.360 -2.734 1.768 1.00 81.81 91 LYS A O 1
ATOM 745 N N . LEU A 1 92 ? -20.178 -4.401 0.267 1.00 82.94 92 LEU A N 1
ATOM 746 C CA . LEU A 1 92 ? -19.879 -3.522 -0.858 1.00 82.94 92 LEU A CA 1
ATOM 747 C C . LEU A 1 92 ? -21.125 -2.735 -1.261 1.00 82.94 92 LEU A C 1
ATOM 749 O O . LEU A 1 92 ? -22.241 -3.254 -1.298 1.00 82.94 92 LEU A O 1
ATOM 753 N N . ARG A 1 93 ? -20.922 -1.456 -1.570 1.00 79.81 93 ARG A N 1
ATOM 754 C CA . ARG A 1 93 ? -21.981 -0.552 -2.019 1.00 79.81 93 ARG A CA 1
ATOM 755 C C . ARG A 1 93 ? -21.935 -0.429 -3.533 1.00 79.81 93 ARG A C 1
ATOM 757 O O . ARG A 1 93 ? -20.863 -0.491 -4.136 1.00 79.81 93 ARG A O 1
ATOM 764 N N . ALA A 1 94 ? -23.102 -0.242 -4.142 1.00 80.75 94 ALA A N 1
ATOM 765 C CA . ALA A 1 94 ? -23.156 0.160 -5.538 1.00 80.75 94 ALA A CA 1
ATOM 766 C C . ALA A 1 94 ? -22.449 1.520 -5.707 1.00 80.75 94 ALA A C 1
ATOM 768 O O . ALA A 1 94 ? -22.517 2.348 -4.793 1.00 80.75 94 ALA A O 1
ATOM 769 N N . PRO A 1 95 ? -21.776 1.754 -6.846 1.00 80.06 95 PRO A N 1
ATOM 770 C CA . PRO A 1 95 ? -21.234 3.071 -7.151 1.00 80.06 95 PRO A CA 1
ATOM 771 C C . PRO A 1 95 ? -22.355 4.119 -7.171 1.00 80.06 95 PRO A C 1
ATOM 773 O O . PRO A 1 95 ? -23.509 3.803 -7.478 1.00 80.06 95 PRO A O 1
ATOM 776 N N . GLU A 1 96 ? -22.010 5.363 -6.840 1.00 81.62 96 GLU A N 1
ATOM 777 C CA . GLU A 1 96 ? -22.945 6.487 -6.913 1.00 81.62 96 GLU A CA 1
ATOM 778 C C . GLU A 1 96 ? -23.492 6.657 -8.339 1.00 81.62 96 GLU A C 1
ATOM 780 O O . GLU A 1 96 ? -22.832 6.329 -9.331 1.00 81.62 96 GLU A O 1
ATOM 785 N N . LEU A 1 97 ? -24.718 7.177 -8.449 1.00 81.88 97 LEU A N 1
ATOM 786 C CA . LEU A 1 97 ? -25.342 7.441 -9.745 1.00 81.88 97 LEU A CA 1
ATOM 787 C C . LEU A 1 97 ? -24.451 8.354 -10.596 1.00 81.88 97 LEU A C 1
ATOM 789 O O . LEU A 1 97 ? -24.036 9.421 -10.158 1.00 81.88 97 LEU A O 1
ATOM 793 N N . GLY A 1 98 ? -24.190 7.933 -11.833 1.00 83.00 98 GLY A N 1
ATOM 794 C CA . GLY A 1 98 ? -23.329 8.662 -12.766 1.00 83.00 98 GLY A CA 1
ATOM 795 C C . GLY A 1 98 ? -21.846 8.293 -12.685 1.00 83.00 98 GLY A C 1
ATOM 796 O O . GLY A 1 98 ? -21.107 8.625 -13.609 1.00 83.00 98 GLY A O 1
ATOM 797 N N . ILE A 1 99 ? -21.410 7.543 -11.665 1.00 80.44 99 ILE A N 1
ATOM 798 C CA . ILE A 1 99 ? -20.066 6.958 -11.642 1.00 80.44 99 ILE A CA 1
ATOM 799 C C . ILE A 1 99 ? -20.091 5.648 -12.435 1.00 80.44 99 ILE A C 1
ATOM 801 O O .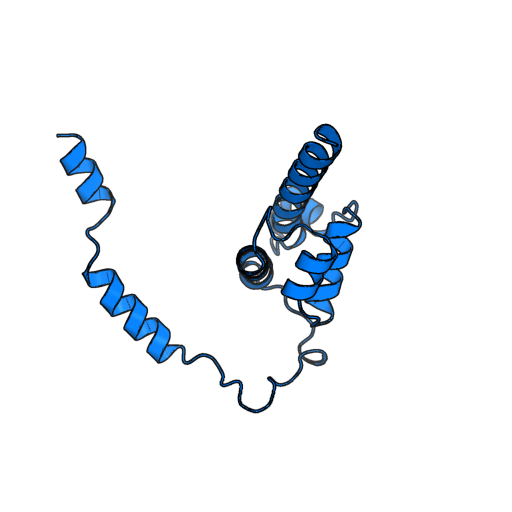 ILE A 1 99 ? -20.559 4.606 -11.971 1.00 80.44 99 ILE A O 1
ATOM 805 N N . GLY A 1 100 ? -19.604 5.717 -13.674 1.00 78.81 100 GLY A N 1
ATOM 806 C CA . GLY A 1 100 ? -19.420 4.547 -14.526 1.00 78.81 100 GLY A CA 1
ATOM 807 C C . GLY A 1 100 ? -18.374 3.584 -13.961 1.00 78.81 100 GLY A C 1
ATOM 808 O O . GLY A 1 100 ? -17.445 3.980 -13.258 1.00 78.81 100 GLY A O 1
ATOM 809 N N . LYS A 1 101 ? -18.505 2.296 -14.294 1.00 83.00 101 LYS A N 1
ATOM 810 C CA . LYS A 1 101 ? -17.415 1.337 -14.079 1.00 83.00 101 LYS A CA 1
ATOM 811 C C . LYS A 1 101 ? -16.251 1.687 -15.006 1.00 83.00 101 LYS A C 1
ATOM 813 O O . LYS A 1 101 ? -16.478 2.159 -16.118 1.00 83.00 101 LYS A O 1
ATOM 818 N N . ALA A 1 102 ? -15.026 1.420 -14.560 1.00 87.69 102 ALA A N 1
ATOM 819 C CA . ALA A 1 102 ? -13.850 1.557 -15.408 1.00 87.69 102 ALA A CA 1
ATOM 820 C C . ALA A 1 102 ? -13.988 0.683 -16.667 1.00 87.69 102 ALA A C 1
ATOM 822 O O . ALA A 1 102 ? -14.298 -0.508 -16.571 1.00 87.69 102 ALA A O 1
ATOM 823 N N . ASP A 1 103 ? -13.748 1.275 -17.837 1.00 93.25 103 ASP A N 1
ATOM 824 C CA . ASP A 1 103 ? -13.655 0.544 -19.097 1.00 93.25 103 ASP A CA 1
ATOM 825 C C . ASP A 1 103 ? -12.256 -0.068 -19.215 1.00 93.25 103 ASP A C 1
ATOM 827 O O . ASP A 1 103 ? -11.289 0.589 -19.608 1.00 93.25 103 ASP A O 1
ATOM 831 N N . MET A 1 104 ? -12.147 -1.341 -18.834 1.00 94.75 104 MET A N 1
ATOM 832 C CA . MET A 1 104 ? -10.875 -2.061 -18.866 1.00 94.75 104 MET A CA 1
ATOM 833 C C . MET A 1 104 ? -10.324 -2.209 -20.289 1.00 94.75 104 MET A C 1
ATOM 835 O O . MET A 1 104 ? -9.110 -2.168 -20.462 1.00 94.75 104 MET A O 1
ATOM 839 N N . ALA A 1 105 ? -11.187 -2.306 -21.308 1.00 96.50 105 ALA A N 1
ATOM 840 C CA . ALA A 1 105 ? -10.743 -2.410 -22.695 1.00 96.50 105 ALA A CA 1
ATOM 841 C C . ALA A 1 105 ? -10.126 -1.090 -23.177 1.00 96.50 105 ALA A C 1
ATOM 843 O O . ALA A 1 105 ? -9.074 -1.098 -23.815 1.00 96.50 105 ALA A O 1
ATOM 844 N N . ALA A 1 106 ? -10.731 0.046 -22.817 1.00 96.19 106 ALA A N 1
ATOM 845 C CA . ALA A 1 106 ? -10.162 1.360 -23.107 1.00 96.19 106 ALA A CA 1
ATOM 846 C C . ALA A 1 106 ? -8.826 1.591 -22.376 1.00 96.19 106 ALA A C 1
ATOM 848 O O . ALA A 1 106 ? -7.896 2.153 -22.959 1.00 96.19 106 ALA A O 1
ATOM 849 N N . ILE A 1 107 ? -8.707 1.139 -21.121 1.00 96.31 107 ILE A N 1
ATOM 850 C CA . ILE A 1 107 ? -7.454 1.212 -20.351 1.00 96.31 107 ILE A CA 1
ATOM 851 C C . ILE A 1 107 ? -6.355 0.368 -21.014 1.00 96.31 107 ILE A C 1
ATOM 853 O O . ILE A 1 107 ? -5.231 0.851 -21.177 1.00 96.31 107 ILE A O 1
ATOM 857 N N . ASP A 1 108 ? -6.668 -0.862 -21.424 1.00 97.19 108 ASP A N 1
ATOM 858 C CA . ASP A 1 108 ? -5.710 -1.762 -22.074 1.00 97.19 108 ASP A CA 1
ATOM 859 C C . ASP A 1 108 ? -5.266 -1.244 -23.449 1.00 97.19 108 ASP A C 1
ATOM 861 O O . ASP A 1 108 ? -4.071 -1.295 -23.769 1.00 97.19 108 ASP A O 1
ATOM 865 N N . ASP A 1 109 ? -6.188 -0.690 -24.243 1.00 97.81 109 ASP A N 1
ATOM 866 C CA . ASP A 1 109 ? -5.865 -0.037 -25.516 1.00 97.81 109 ASP A CA 1
ATOM 867 C C . ASP A 1 109 ? -4.941 1.171 -25.307 1.00 97.81 109 ASP A C 1
ATOM 869 O O . ASP A 1 109 ? -3.884 1.272 -25.940 1.00 97.81 109 ASP A O 1
ATOM 873 N N . PHE A 1 110 ? -5.293 2.062 -24.374 1.00 97.31 110 PHE A N 1
ATOM 874 C CA . PHE A 1 110 ? -4.479 3.231 -24.048 1.00 97.31 110 PHE A CA 1
ATOM 875 C C . PHE A 1 110 ? -3.066 2.823 -23.614 1.00 97.31 110 PHE A C 1
ATOM 877 O O . PHE A 1 110 ? -2.079 3.302 -24.179 1.00 97.31 110 PHE A O 1
ATOM 884 N N . ARG A 1 111 ? -2.956 1.879 -22.670 1.00 96.56 111 ARG A N 1
ATOM 885 C CA . ARG A 1 111 ? -1.674 1.345 -22.193 1.00 96.56 111 ARG A CA 1
ATOM 886 C C . ARG A 1 111 ? -0.848 0.766 -23.342 1.00 96.56 111 ARG A C 1
ATOM 888 O O . ARG A 1 111 ? 0.349 1.047 -23.426 1.00 96.56 111 ARG A O 1
ATOM 895 N N . SER A 1 112 ? -1.463 -0.038 -24.208 1.00 96.38 112 SER A N 1
ATOM 896 C CA . SER A 1 112 ? -0.773 -0.707 -25.316 1.00 96.38 112 SER A CA 1
ATOM 897 C C . SER A 1 112 ? -0.209 0.301 -26.314 1.00 96.38 112 SER A C 1
ATOM 899 O O . SER A 1 112 ? 0.947 0.183 -26.716 1.00 96.38 112 S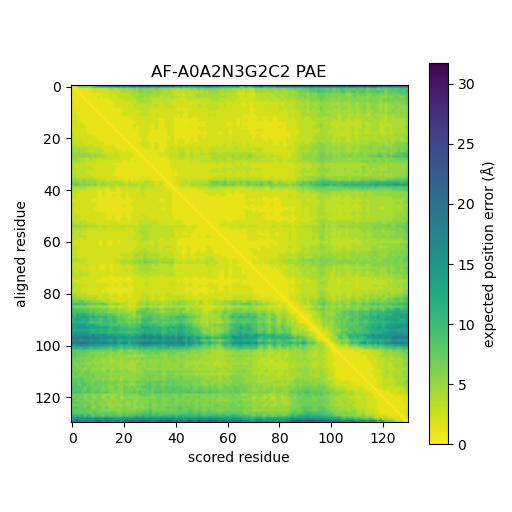ER A O 1
ATOM 901 N N . ARG A 1 113 ? -0.971 1.349 -26.647 1.00 96.88 113 ARG A N 1
ATOM 902 C CA . ARG A 1 113 ? -0.504 2.432 -27.525 1.00 96.88 113 ARG 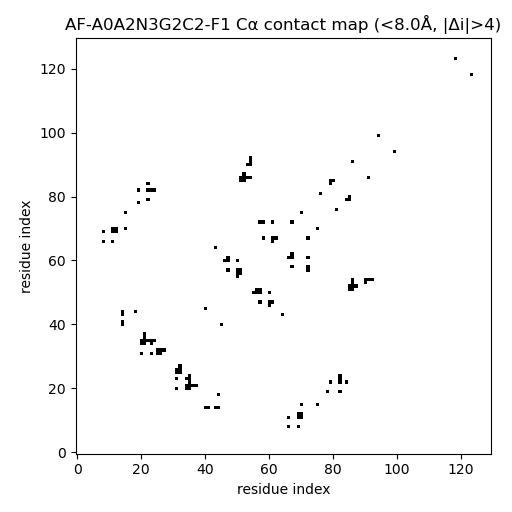A CA 1
ATOM 903 C C . ARG A 1 113 ? 0.584 3.286 -26.880 1.00 96.88 113 ARG A C 1
ATOM 905 O O . ARG A 1 113 ? 1.548 3.639 -27.554 1.00 96.88 113 ARG A O 1
ATOM 912 N N . CYS A 1 114 ? 0.480 3.585 -25.584 1.00 96.44 114 CYS A N 1
ATOM 913 C CA . CYS A 1 114 ? 1.536 4.288 -24.856 1.00 96.44 114 CYS A CA 1
ATOM 914 C C . CYS A 1 114 ? 2.853 3.505 -24.876 1.00 96.44 114 CYS A C 1
ATOM 916 O O . CYS A 1 114 ? 3.891 4.100 -25.159 1.00 96.44 114 CYS A O 1
ATOM 918 N N . ALA A 1 115 ? 2.807 2.188 -24.642 1.00 95.38 115 ALA A N 1
ATOM 919 C CA . ALA A 1 115 ? 3.988 1.327 -24.582 1.00 95.38 115 ALA A CA 1
ATOM 920 C C . ALA A 1 115 ? 4.830 1.348 -25.872 1.00 95.38 115 ALA A C 1
ATOM 922 O O . ALA A 1 115 ? 6.048 1.223 -25.795 1.00 95.38 115 ALA A O 1
ATOM 923 N N . LEU A 1 116 ? 4.214 1.587 -27.037 1.00 95.31 116 LEU A N 1
ATOM 924 C CA . LEU A 1 116 ? 4.919 1.705 -28.322 1.00 95.31 116 LEU A CA 1
ATOM 925 C C . LEU A 1 116 ? 5.891 2.896 -28.388 1.00 95.31 116 LEU A C 1
ATOM 927 O O . LEU A 1 116 ? 6.783 2.905 -29.232 1.00 95.31 116 LEU A O 1
ATOM 931 N N . ASN A 1 117 ? 5.729 3.899 -27.519 1.00 96.31 117 ASN A N 1
ATOM 932 C CA . ASN A 1 117 ? 6.570 5.100 -27.504 1.00 96.31 117 ASN A CA 1
ATOM 933 C C . ASN A 1 117 ? 7.818 4.950 -26.624 1.00 96.31 117 ASN A C 1
ATOM 935 O O . ASN A 1 117 ? 8.660 5.847 -26.597 1.00 96.31 117 ASN A O 1
ATOM 939 N N . PHE A 1 118 ? 7.944 3.842 -25.893 1.00 94.94 118 PHE A N 1
ATOM 940 C CA . PHE A 1 118 ? 9.061 3.608 -24.990 1.00 94.94 118 PHE A CA 1
ATOM 941 C C . PHE A 1 118 ? 9.971 2.523 -25.551 1.00 94.94 118 PHE A C 1
ATOM 943 O O . PHE A 1 118 ? 9.534 1.458 -25.983 1.00 94.94 118 PHE A O 1
ATOM 950 N N . ARG A 1 119 ? 11.271 2.810 -25.550 1.00 95.81 119 ARG A N 1
ATOM 951 C CA . ARG A 1 119 ? 12.300 1.837 -25.913 1.00 95.81 119 ARG A CA 1
ATOM 952 C C . ARG A 1 119 ? 12.475 0.836 -24.776 1.00 95.81 119 ARG A C 1
ATOM 954 O O . ARG A 1 119 ? 12.265 1.173 -23.612 1.00 95.81 119 ARG A O 1
ATOM 961 N N . ASP A 1 120 ? 12.925 -0.365 -25.121 1.00 94.50 120 ASP A N 1
ATOM 962 C CA . ASP A 1 120 ? 13.325 -1.353 -24.123 1.00 94.50 120 ASP A CA 1
ATOM 963 C C . ASP A 1 120 ? 14.388 -0.778 -23.169 1.00 94.50 120 ASP A C 1
ATOM 965 O O . ASP A 1 120 ? 15.397 -0.214 -23.607 1.00 94.50 120 ASP A O 1
ATOM 969 N N . HIS A 1 121 ? 14.146 -0.913 -21.863 1.00 95.69 121 HIS A N 1
ATOM 970 C CA . HIS A 1 121 ? 14.975 -0.290 -20.833 1.00 95.69 121 HIS A CA 1
ATOM 971 C C . HIS A 1 121 ? 16.405 -0.848 -20.821 1.00 95.69 121 HIS A C 1
ATOM 973 O O . HIS A 1 121 ? 17.359 -0.076 -20.727 1.00 95.69 121 HIS A O 1
ATOM 979 N N . ALA A 1 122 ? 16.569 -2.167 -20.975 1.00 96.50 122 ALA A N 1
ATOM 980 C CA . ALA A 1 122 ? 17.884 -2.807 -20.963 1.00 96.50 122 ALA A CA 1
ATOM 981 C C . ALA A 1 122 ? 18.729 -2.367 -22.165 1.00 96.50 122 ALA A C 1
ATOM 983 O O . ALA A 1 122 ? 19.919 -2.078 -22.018 1.00 96.50 122 ALA A O 1
ATOM 984 N N . LYS A 1 123 ? 18.103 -2.233 -23.340 1.00 96.81 123 LYS A N 1
ATOM 985 C CA . LYS A 1 123 ? 18.765 -1.698 -24.534 1.00 96.81 123 LYS A CA 1
ATOM 986 C C . LYS A 1 123 ? 19.260 -0.266 -24.325 1.00 96.81 123 LYS A C 1
ATOM 988 O O . LYS A 1 123 ? 20.402 0.028 -24.661 1.00 96.81 123 LYS A O 1
ATOM 993 N N . VAL A 1 124 ? 18.425 0.613 -23.764 1.00 97.12 124 VAL A N 1
ATOM 994 C CA . VAL A 1 124 ? 18.814 2.011 -23.501 1.00 97.12 124 VAL A CA 1
ATOM 995 C C . VAL A 1 124 ? 19.992 2.080 -22.531 1.00 97.12 124 VAL A C 1
ATOM 997 O O . VAL A 1 124 ? 20.952 2.797 -22.798 1.00 97.12 124 VAL A O 1
ATOM 1000 N N . LEU A 1 125 ? 19.964 1.302 -21.445 1.00 97.56 125 LEU A N 1
ATOM 1001 C CA . LEU A 1 125 ? 21.073 1.261 -20.488 1.00 97.56 125 LEU A CA 1
ATOM 1002 C C . LEU A 1 125 ? 22.383 0.781 -21.130 1.00 97.56 125 LEU A C 1
ATOM 1004 O O . LEU A 1 125 ? 23.433 1.362 -20.867 1.00 97.56 125 LEU A O 1
ATOM 1008 N N . SER A 1 126 ? 22.328 -0.241 -21.990 1.00 97.69 126 SER A N 1
ATOM 1009 C CA . SER A 1 126 ? 23.514 -0.745 -22.694 1.00 97.69 126 SER A CA 1
ATOM 1010 C C . SER A 1 126 ? 24.132 0.293 -23.633 1.00 97.69 126 SER A C 1
ATOM 1012 O O . SER A 1 126 ? 25.349 0.319 -23.771 1.00 97.69 126 SER A O 1
ATOM 1014 N N . GLU A 1 127 ? 23.318 1.120 -24.289 1.00 97.31 127 GLU A N 1
ATOM 1015 C CA . GLU A 1 127 ? 23.795 2.186 -25.179 1.00 97.31 127 GLU A CA 1
ATOM 1016 C C . GLU A 1 127 ? 24.397 3.364 -24.407 1.00 97.31 127 GLU A C 1
ATOM 1018 O O . GLU A 1 127 ? 25.332 3.984 -24.892 1.00 97.31 127 GLU A O 1
ATOM 1023 N N . MET A 1 128 ? 23.885 3.670 -23.209 1.00 96.44 128 MET A N 1
ATOM 1024 C CA . MET A 1 128 ? 24.427 4.736 -22.353 1.00 96.44 128 MET A CA 1
ATOM 1025 C C . MET A 1 128 ? 25.767 4.372 -21.703 1.00 96.44 128 MET A C 1
ATOM 1027 O O . MET A 1 128 ? 26.495 5.262 -21.271 1.00 96.44 128 MET A O 1
ATOM 1031 N N . ALA A 1 129 ? 26.054 3.077 -21.566 1.00 92.31 129 ALA A N 1
ATOM 1032 C CA . ALA A 1 129 ? 27.290 2.575 -20.973 1.00 92.31 129 ALA A CA 1
ATOM 1033 C C . ALA A 1 129 ? 28.443 2.415 -21.986 1.00 92.31 129 ALA A C 1
ATOM 1035 O O . ALA A 1 129 ? 29.560 2.113 -21.562 1.00 92.31 129 ALA A O 1
ATOM 1036 N N . ALA A 1 130 ? 28.166 2.567 -23.287 1.00 74.75 130 ALA A N 1
ATOM 1037 C CA . ALA A 1 130 ? 29.132 2.481 -24.386 1.00 74.75 130 ALA A CA 1
ATOM 1038 C C . ALA A 1 130 ? 29.686 3.865 -24.754 1.00 74.75 130 ALA A C 1
ATOM 1040 O O . ALA A 1 130 ? 30.888 3.927 -25.098 1.00 74.75 130 ALA A O 1
#

Solvent-accessible surface area (backbone atoms only — not comparable to full-atom values): 7826 Å² total; per-residue (Å²): 107,72,69,57,51,55,52,50,50,53,50,51,52,49,45,56,56,51,45,59,45,39,51,46,84,54,74,89,44,70,71,45,42,52,36,37,68,56,77,93,63,56,71,68,51,50,48,53,51,49,31,51,55,64,68,47,66,56,57,60,51,33,52,74,69,70,46,38,87,77,55,44,54,66,58,54,50,51,51,44,55,67,53,70,60,71,48,59,75,91,65,61,73,80,73,59,91,88,59,73,78,83,58,63,67,61,51,53,51,51,52,56,60,55,53,74,78,56,75,63,64,70,61,53,53,56,62,75,75,108

InterPro domains:
  IPR006905 Flavin-dependent halogenase [PF04820] (2-90)
  IPR036188 FAD/NAD(P)-binding domain superfamily [G3DSA:3.50.50.60] (1-130)

Nearest PDB structures (foldseek):
  4z43-assembly1_A-2  TM=8.668E-01  e=9.003E-04  Pseudomonas fluorescens
  6p00-assembly1_A  TM=7.709E-01  e=2.968E-03  Lentzea aerocolonigenes
  7aqv-assembly1_A  TM=8.233E-01  e=7.365E-03  Streptomyces albogriseolus
  5lv9-assembly1_A  TM=7.485E-01  e=4.949E-03  Streptomyces violaceusniger
  5hy5-assembly1_B  TM=6.983E-01  e=3.825E-02  Streptomyces toxytricini